Protein AF-A0A959Z144-F1 (afdb_monomer_lite)

Structure (mmCIF, N/CA/C/O backbone):
data_AF-A0A959Z144-F1
#
_entry.id   AF-A0A959Z144-F1
#
loop_
_atom_site.group_PDB
_atom_site.id
_atom_site.type_symbol
_atom_site.label_atom_id
_atom_site.label_alt_id
_atom_site.label_comp_id
_atom_site.label_asym_id
_atom_site.label_entity_id
_atom_site.label_seq_id
_atom_site.pdbx_PDB_ins_code
_atom_site.Cartn_x
_atom_site.Cartn_y
_atom_site.Cartn_z
_atom_site.occupancy
_atom_site.B_iso_or_equiv
_atom_site.auth_seq_id
_atom_site.auth_comp_id
_atom_site.auth_asym_id
_atom_site.auth_atom_id
_atom_site.pdbx_PDB_model_num
ATOM 1 N N . LEU A 1 1 ? 9.682 -0.298 3.494 1.00 86.75 1 LEU A N 1
ATOM 2 C CA . LEU A 1 1 ? 8.257 -0.571 3.813 1.00 86.75 1 LEU A CA 1
ATOM 3 C C . LEU A 1 1 ? 7.831 -1.792 3.021 1.00 86.75 1 LEU A C 1
ATOM 5 O O . LEU A 1 1 ? 8.039 -1.801 1.816 1.00 86.75 1 LEU A O 1
ATOM 9 N N . GLU A 1 2 ? 7.237 -2.784 3.671 1.00 88.69 2 GLU A N 1
ATOM 10 C CA . GLU A 1 2 ? 6.848 -4.045 3.036 1.00 88.69 2 GLU A CA 1
ATOM 11 C C . GLU A 1 2 ? 5.474 -4.510 3.548 1.00 88.69 2 GLU A C 1
ATOM 13 O O . GLU A 1 2 ? 5.243 -4.469 4.761 1.00 88.69 2 GLU A O 1
ATOM 18 N N . PRO A 1 3 ? 4.546 -4.954 2.680 1.00 89.69 3 PRO A N 1
ATOM 19 C CA . PRO A 1 3 ? 3.300 -5.585 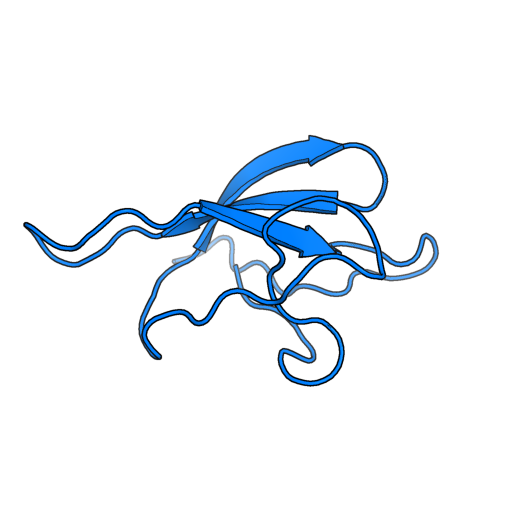3.116 1.00 89.69 3 PRO A CA 1
ATOM 20 C C . PRO A 1 3 ? 3.568 -6.933 3.799 1.00 89.69 3 PRO A C 1
ATOM 22 O O . PRO A 1 3 ? 4.409 -7.702 3.336 1.00 89.69 3 PRO A O 1
ATOM 25 N N . LEU A 1 4 ? 2.835 -7.248 4.873 1.00 92.56 4 LEU A N 1
ATOM 26 C CA . LEU A 1 4 ? 2.970 -8.537 5.571 1.00 92.56 4 LEU A CA 1
ATOM 27 C C . LEU A 1 4 ? 2.340 -9.708 4.797 1.00 92.56 4 LEU A C 1
ATOM 29 O O . LEU A 1 4 ? 2.817 -10.834 4.908 1.00 92.56 4 LEU A O 1
ATOM 33 N N . ASP A 1 5 ? 1.294 -9.442 4.009 1.00 91.38 5 ASP A N 1
ATOM 34 C CA . ASP A 1 5 ? 0.641 -10.408 3.116 1.00 91.38 5 ASP A CA 1
ATOM 35 C C . ASP A 1 5 ? 0.307 -9.746 1.764 1.00 91.38 5 ASP A C 1
ATOM 37 O O . ASP A 1 5 ? -0.813 -9.279 1.555 1.00 91.38 5 ASP A O 1
ATOM 41 N N . PRO A 1 6 ? 1.266 -9.684 0.822 1.00 87.00 6 PRO A N 1
ATOM 42 C CA . PRO A 1 6 ? 1.050 -9.044 -0.477 1.00 87.00 6 PRO A CA 1
ATOM 43 C C . PRO A 1 6 ? -0.031 -9.710 -1.345 1.00 87.00 6 PRO A C 1
ATOM 45 O O . PRO A 1 6 ? -0.542 -9.078 -2.270 1.00 87.00 6 PRO A O 1
ATOM 48 N N . ALA A 1 7 ? -0.355 -10.985 -1.094 1.00 88.69 7 ALA A N 1
ATOM 49 C CA . ALA A 1 7 ? -1.366 -11.719 -1.853 1.00 88.69 7 ALA A CA 1
ATOM 50 C C . ALA A 1 7 ? -2.783 -11.424 -1.335 1.00 88.69 7 ALA A C 1
ATOM 52 O O . ALA A 1 7 ? -3.707 -11.272 -2.138 1.00 88.69 7 ALA A O 1
ATOM 53 N N . GLY A 1 8 ? -2.949 -11.326 -0.012 1.00 90.75 8 GLY A N 1
ATOM 54 C CA . GLY A 1 8 ? -4.208 -10.959 0.639 1.00 90.75 8 GLY A CA 1
ATOM 55 C C . GLY A 1 8 ? -4.489 -9.453 0.667 1.00 90.75 8 GLY A C 1
ATOM 56 O O . GLY A 1 8 ? -5.652 -9.049 0.600 1.00 90.75 8 GLY A O 1
ATOM 57 N N . ASP A 1 9 ? -3.447 -8.621 0.700 1.00 90.56 9 ASP A N 1
ATOM 58 C CA . ASP A 1 9 ? -3.537 -7.158 0.733 1.00 90.56 9 ASP A CA 1
ATOM 59 C C . ASP A 1 9 ? -2.633 -6.506 -0.332 1.00 90.56 9 ASP A C 1
ATOM 61 O O . ASP A 1 9 ? -1.581 -5.931 -0.032 1.00 90.56 9 ASP A O 1
ATOM 65 N N . PRO A 1 10 ? -3.010 -6.618 -1.619 1.00 93.25 10 PRO A N 1
ATOM 66 C CA . PRO A 1 10 ? -2.222 -6.053 -2.701 1.00 93.25 10 PRO A CA 1
ATOM 67 C C . PRO A 1 10 ? -2.297 -4.525 -2.695 1.00 93.25 10 PRO A C 1
ATOM 69 O O . PRO A 1 10 ? -3.291 -3.930 -2.271 1.00 93.25 10 PRO A O 1
ATOM 72 N N . LEU A 1 11 ? -1.294 -3.877 -3.290 1.00 93.88 11 LEU A N 1
ATOM 73 C CA . LEU A 1 11 ? -1.412 -2.465 -3.647 1.00 93.88 11 LEU A CA 1
ATOM 74 C C . LEU A 1 11 ? -2.574 -2.252 -4.616 1.00 93.88 11 LEU A C 1
ATOM 76 O O . LEU A 1 11 ? -2.798 -3.046 -5.529 1.00 93.88 11 LEU A O 1
ATOM 80 N N . ARG A 1 12 ? -3.271 -1.129 -4.460 1.00 95.94 12 ARG A N 1
ATOM 81 C CA . ARG A 1 12 ? -4.458 -0.771 -5.239 1.00 95.94 12 ARG A CA 1
ATOM 82 C C . ARG A 1 12 ? -4.335 0.602 -5.869 1.00 95.94 12 ARG A C 1
ATOM 84 O O . ARG A 1 12 ? -3.669 1.493 -5.348 1.00 95.94 12 ARG A O 1
ATOM 91 N N . ASN A 1 13 ? -5.058 0.821 -6.962 1.00 95.81 13 ASN A N 1
ATOM 92 C CA . ASN A 1 13 ? -5.092 2.131 -7.619 1.00 95.81 13 ASN A CA 1
ATOM 93 C C . ASN A 1 13 ? -5.902 3.199 -6.862 1.00 95.81 13 ASN A C 1
ATOM 95 O O . ASN A 1 13 ? -5.796 4.387 -7.167 1.00 95.81 13 ASN A O 1
ATOM 99 N N . LYS A 1 14 ? -6.707 2.795 -5.873 1.00 96.44 14 LYS A N 1
ATOM 100 C CA . LYS A 1 14 ? -7.525 3.670 -5.023 1.00 96.44 14 LYS A CA 1
ATOM 101 C C . LYS A 1 14 ? -7.592 3.102 -3.598 1.00 96.44 14 LYS A C 1
ATOM 103 O O . LYS A 1 14 ? -7.498 1.886 -3.446 1.00 96.44 14 LYS A O 1
ATOM 108 N N . PRO A 1 15 ? -7.828 3.942 -2.573 1.00 96.19 15 PRO A N 1
ATOM 109 C CA . PRO A 1 15 ? -7.959 3.508 -1.181 1.00 96.19 15 PRO A CA 1
ATOM 110 C C . PRO A 1 15 ? -9.350 2.909 -0.906 1.00 96.19 15 PRO A C 1
ATOM 112 O O . PRO A 1 15 ? -10.150 3.475 -0.163 1.00 96.19 15 PRO A O 1
ATOM 115 N N . LEU A 1 16 ? -9.677 1.810 -1.587 1.00 94.94 16 LEU A N 1
ATOM 116 C CA . LEU A 1 16 ? -10.954 1.100 -1.490 1.00 94.94 16 LEU A CA 1
ATOM 117 C C . LEU A 1 16 ? -10.703 -0.408 -1.555 1.00 94.94 16 LEU A C 1
ATOM 119 O O . LEU A 1 16 ? -9.910 -0.862 -2.376 1.00 94.94 16 L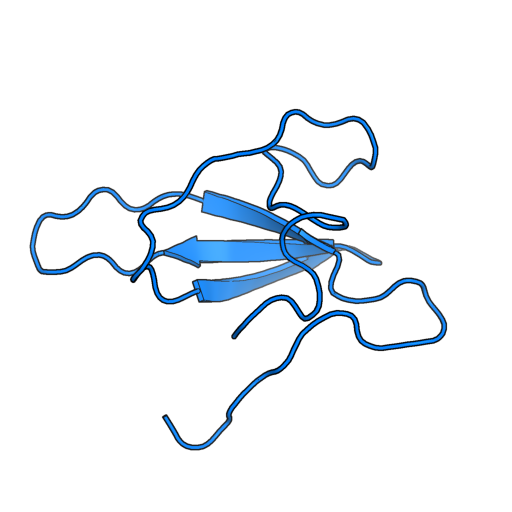EU A O 1
ATOM 123 N N . ASP A 1 17 ? -11.449 -1.191 -0.776 1.00 91.44 17 ASP A N 1
ATOM 124 C CA . ASP A 1 17 ? -11.263 -2.650 -0.687 1.00 91.44 17 ASP A CA 1
ATOM 125 C C . ASP A 1 17 ? -11.457 -3.382 -2.027 1.00 91.44 17 ASP A C 1
ATOM 127 O O . ASP A 1 17 ? -10.842 -4.411 -2.284 1.00 91.44 17 ASP A O 1
ATOM 131 N N . HIS A 1 18 ? -12.304 -2.842 -2.904 1.00 92.69 18 HIS A N 1
ATOM 132 C CA . HIS A 1 18 ? -12.642 -3.419 -4.210 1.00 92.69 18 HIS A CA 1
ATOM 133 C C . HIS A 1 18 ? -11.894 -2.753 -5.378 1.00 92.69 18 HIS A C 1
ATOM 135 O O . HIS A 1 18 ? -12.213 -3.003 -6.541 1.00 92.69 18 HIS A O 1
ATOM 141 N N . ALA A 1 19 ? -10.932 -1.868 -5.102 1.00 95.50 19 ALA A N 1
ATOM 142 C CA . ALA A 1 19 ? -10.137 -1.234 -6.147 1.00 95.50 19 ALA A CA 1
ATOM 143 C C . ALA A 1 19 ? -9.217 -2.246 -6.842 1.00 95.50 19 ALA A C 1
ATOM 145 O O . ALA A 1 19 ? -8.755 -3.208 -6.227 1.00 95.50 19 ALA A O 1
ATOM 146 N N . ALA A 1 20 ? -8.938 -2.011 -8.125 1.00 95.94 20 ALA A N 1
ATOM 147 C CA . ALA A 1 20 ? -8.096 -2.902 -8.914 1.00 95.94 20 ALA A CA 1
ATOM 148 C C . ALA A 1 20 ? -6.668 -2.959 -8.335 1.00 95.94 20 ALA A C 1
ATOM 150 O O . ALA A 1 20 ? -6.128 -1.902 -7.973 1.00 95.94 20 ALA A O 1
ATOM 151 N N . PRO A 1 21 ? -6.062 -4.159 -8.254 1.00 95.00 21 PRO A N 1
ATOM 152 C CA . PRO A 1 21 ? -4.690 -4.299 -7.802 1.00 95.00 21 PRO A CA 1
ATOM 153 C C . PRO A 1 21 ? -3.718 -3.702 -8.825 1.00 95.00 21 PRO A C 1
ATOM 155 O O . PRO A 1 21 ? -3.997 -3.672 -10.026 1.00 95.00 21 PRO A O 1
ATOM 158 N N . ILE A 1 22 ? -2.568 -3.242 -8.343 1.00 91.81 22 ILE A N 1
ATOM 159 C CA . ILE A 1 22 ? -1.443 -2.796 -9.164 1.00 91.81 22 ILE A CA 1
ATOM 160 C C . ILE A 1 22 ? -0.308 -3.801 -8.999 1.00 91.81 22 ILE A C 1
ATOM 162 O O . ILE A 1 22 ? 0.031 -4.193 -7.884 1.00 91.81 22 ILE A O 1
ATOM 166 N N . THR A 1 23 ? 0.294 -4.200 -10.115 1.00 86.38 23 THR A N 1
ATOM 167 C CA . THR A 1 23 ? 1.503 -5.021 -10.111 1.00 86.38 23 THR A CA 1
ATOM 168 C C . THR A 1 23 ? 2.729 -4.129 -10.011 1.00 86.38 23 THR A C 1
ATOM 170 O O . THR A 1 23 ? 2.864 -3.165 -10.763 1.00 86.38 23 THR A O 1
ATOM 173 N N . LEU A 1 24 ? 3.627 -4.478 -9.098 1.00 79.69 24 LEU A N 1
ATOM 174 C CA . LEU A 1 24 ? 4.923 -3.836 -8.960 1.00 79.69 24 LEU A CA 1
ATOM 175 C C . LEU A 1 24 ? 6.042 -4.762 -9.440 1.00 79.69 24 LEU A C 1
ATOM 177 O O . LEU A 1 24 ? 5.884 -5.986 -9.393 1.00 79.69 24 LEU A O 1
ATOM 181 N N . PRO A 1 25 ? 7.186 -4.200 -9.860 1.00 76.62 25 PRO A N 1
ATOM 182 C CA . PRO A 1 25 ? 8.425 -4.959 -9.956 1.00 76.62 25 PRO A CA 1
ATOM 183 C C . PRO A 1 25 ? 8.747 -5.638 -8.617 1.00 76.62 25 PRO A C 1
ATOM 185 O O . PRO A 1 25 ? 8.530 -5.050 -7.559 1.00 76.62 25 PRO A O 1
ATOM 188 N N . ALA A 1 26 ? 9.290 -6.857 -8.662 1.00 74.62 26 ALA A N 1
ATOM 189 C CA . ALA A 1 26 ? 9.574 -7.654 -7.463 1.00 74.62 26 ALA A CA 1
ATOM 190 C C . ALA A 1 26 ? 10.551 -6.975 -6.482 1.00 74.62 26 ALA A C 1
ATOM 192 O O . ALA A 1 26 ? 10.496 -7.236 -5.286 1.00 74.62 26 ALA A O 1
ATOM 193 N N . GLU A 1 27 ? 11.415 -6.093 -6.985 1.00 78.25 27 GLU A N 1
ATOM 194 C CA . GLU A 1 27 ? 12.454 -5.393 -6.217 1.00 78.25 27 GLU A CA 1
ATOM 195 C C . GLU A 1 27 ? 12.098 -3.920 -5.947 1.00 78.25 27 GLU A C 1
ATOM 197 O O . GLU A 1 27 ? 12.957 -3.121 -5.585 1.00 78.25 27 GLU A O 1
ATOM 202 N N . ALA A 1 28 ? 10.839 -3.524 -6.157 1.00 82.19 28 ALA A N 1
ATOM 203 C CA . ALA A 1 28 ? 10.425 -2.142 -5.959 1.00 82.19 28 ALA A CA 1
ATOM 204 C C . ALA A 1 28 ? 10.416 -1.769 -4.469 1.00 82.19 28 ALA A C 1
ATOM 206 O O . ALA A 1 28 ? 9.647 -2.323 -3.679 1.00 82.19 28 ALA A O 1
ATOM 207 N N . LEU A 1 29 ? 11.220 -0.771 -4.100 1.00 86.12 29 LEU A N 1
ATOM 208 C CA . LEU A 1 29 ? 11.184 -0.179 -2.767 1.00 86.12 29 LEU A CA 1
ATOM 209 C C . LEU A 1 29 ? 9.988 0.765 -2.646 1.00 86.12 29 LEU A C 1
ATOM 211 O O . LEU A 1 29 ? 9.746 1.597 -3.520 1.00 86.12 29 LEU A O 1
ATOM 215 N N . LEU A 1 30 ? 9.229 0.622 -1.558 1.00 89.12 30 LEU A N 1
ATOM 216 C CA . LEU A 1 30 ? 8.044 1.432 -1.288 1.00 89.12 30 LEU A CA 1
ATOM 217 C C . LEU A 1 30 ? 8.357 2.574 -0.331 1.00 89.12 30 LEU A C 1
ATOM 219 O O . LEU A 1 30 ? 8.794 2.351 0.802 1.00 89.12 30 LEU A O 1
ATOM 223 N N . HIS A 1 31 ? 8.009 3.782 -0.758 1.00 90.25 31 HIS A N 1
ATOM 224 C CA . HIS A 1 31 ? 8.151 5.001 0.024 1.00 90.25 31 HIS A CA 1
ATOM 225 C C . HIS A 1 31 ? 6.761 5.526 0.386 1.00 90.25 31 HIS A C 1
ATOM 227 O O . HIS A 1 31 ? 5.967 5.826 -0.509 1.00 90.25 31 HIS A O 1
ATOM 233 N N . PRO A 1 32 ? 6.417 5.615 1.680 1.00 92.88 32 PRO A N 1
ATOM 234 C CA . PRO A 1 32 ? 5.134 6.157 2.098 1.00 92.88 32 PRO A CA 1
ATOM 235 C C . PRO A 1 32 ? 5.081 7.666 1.847 1.00 92.88 32 PRO A C 1
ATOM 237 O O . PRO A 1 32 ? 5.966 8.403 2.273 1.00 92.88 32 PRO A O 1
ATOM 240 N N . THR A 1 33 ? 4.016 8.141 1.200 1.00 93.94 33 THR A N 1
ATOM 241 C CA . THR A 1 33 ? 3.853 9.570 0.883 1.00 93.94 33 THR A CA 1
ATOM 242 C C . THR A 1 33 ? 2.683 10.224 1.604 1.00 93.94 33 THR A C 1
ATOM 244 O O . THR A 1 33 ? 2.719 11.418 1.886 1.00 93.94 33 THR A O 1
ATOM 247 N N . VAL A 1 34 ? 1.596 9.487 1.860 1.00 95.62 34 VAL A N 1
ATOM 248 C CA . VAL A 1 34 ? 0.397 10.041 2.508 1.00 95.62 34 VAL A CA 1
ATOM 249 C C . VAL A 1 34 ? -0.387 8.957 3.235 1.00 95.62 34 VAL A C 1
ATOM 251 O O . VAL A 1 34 ? -0.436 7.822 2.775 1.00 95.62 34 VAL A O 1
ATOM 254 N N . VAL A 1 35 ? -1.076 9.315 4.318 1.00 96.00 35 VAL A N 1
ATOM 255 C CA . VAL A 1 35 ? -2.009 8.421 5.023 1.00 96.00 35 VAL A CA 1
ATOM 256 C C . VAL A 1 35 ? -3.427 8.990 4.962 1.00 96.00 35 VAL A C 1
ATOM 258 O O . VAL A 1 35 ? -3.634 10.192 5.129 1.00 96.00 35 VAL A O 1
ATOM 261 N N . ARG A 1 36 ? -4.413 8.126 4.701 1.00 95.75 36 ARG A N 1
ATOM 262 C CA . ARG A 1 36 ? -5.852 8.425 4.709 1.00 95.75 36 ARG A CA 1
ATOM 263 C C . ARG A 1 36 ? -6.621 7.285 5.366 1.00 95.75 36 ARG A C 1
ATOM 265 O O . ARG A 1 36 ? -6.937 6.282 4.727 1.00 95.75 36 ARG A O 1
ATOM 272 N N . GLY A 1 37 ? -6.938 7.452 6.648 1.00 96.00 37 GLY A N 1
ATOM 273 C CA . GLY A 1 37 ? -7.568 6.397 7.438 1.00 96.00 37 GLY A CA 1
ATOM 274 C C . GLY A 1 37 ? -6.699 5.139 7.436 1.00 96.00 37 GLY A C 1
ATOM 275 O O . GLY A 1 37 ? -5.511 5.209 7.731 1.00 96.00 37 GLY A O 1
ATOM 276 N N . GLN A 1 38 ? -7.283 4.013 7.037 1.00 96.94 38 GLN A N 1
ATOM 277 C CA . GLN A 1 38 ? -6.615 2.706 6.960 1.00 96.94 38 GLN A CA 1
ATOM 278 C C . GLN A 1 38 ? -5.669 2.544 5.759 1.00 96.94 38 GLN A C 1
ATOM 280 O O . GLN A 1 38 ? -4.989 1.527 5.633 1.00 96.94 38 GLN A O 1
ATOM 285 N N . TRP A 1 39 ? -5.609 3.540 4.874 1.00 97.31 39 TRP A N 1
ATOM 286 C CA . TRP A 1 39 ? -4.855 3.471 3.629 1.00 97.31 39 TRP A CA 1
ATOM 287 C C . TRP A 1 39 ? -3.632 4.374 3.654 1.00 97.31 39 TRP A C 1
ATOM 289 O O . TRP A 1 39 ? -3.675 5.502 4.144 1.00 97.31 39 TRP A O 1
ATOM 299 N N . MET A 1 40 ? -2.546 3.882 3.078 1.00 96.75 40 MET A N 1
ATOM 300 C CA . MET A 1 40 ? -1.288 4.585 2.905 1.00 96.75 40 MET A CA 1
ATOM 301 C C . MET A 1 40 ? -0.972 4.637 1.416 1.00 96.75 40 MET A C 1
ATOM 303 O O . MET A 1 40 ? -0.934 3.607 0.746 1.00 96.75 40 MET A O 1
ATOM 307 N N . ARG A 1 41 ? -0.772 5.840 0.883 1.00 96.00 41 ARG A N 1
ATOM 308 C CA . ARG A 1 41 ? -0.239 6.013 -0.463 1.00 96.00 41 ARG A CA 1
ATOM 309 C C . ARG A 1 41 ? 1.259 5.776 -0.420 1.00 96.00 41 ARG A C 1
ATOM 311 O O . ARG A 1 41 ? 1.938 6.299 0.466 1.00 96.00 41 ARG A O 1
ATOM 318 N N . VAL A 1 42 ? 1.737 5.012 -1.387 1.00 93.44 42 VAL A N 1
ATOM 319 C CA . VAL A 1 42 ? 3.145 4.683 -1.567 1.00 93.44 42 VAL A CA 1
ATOM 320 C C . VAL A 1 42 ? 3.566 4.979 -3.000 1.00 93.44 42 VAL A C 1
ATOM 322 O O . VAL A 1 42 ? 2.768 4.836 -3.932 1.00 93.44 42 VAL A O 1
ATOM 325 N N . THR A 1 43 ? 4.816 5.382 -3.165 1.00 92.06 43 THR A N 1
ATOM 326 C CA . THR A 1 43 ? 5.503 5.503 -4.454 1.00 92.06 43 THR A CA 1
ATOM 327 C C . THR A 1 43 ? 6.643 4.500 -4.513 1.00 92.06 43 THR A C 1
ATOM 329 O O . THR A 1 43 ? 7.233 4.178 -3.480 1.00 92.06 43 THR A O 1
ATOM 332 N N . THR A 1 44 ? 6.979 4.028 -5.709 1.00 88.31 44 THR A N 1
ATOM 333 C CA . THR A 1 44 ? 8.193 3.237 -5.926 1.00 88.31 44 THR A CA 1
ATOM 334 C C . THR A 1 44 ? 9.368 4.120 -6.321 1.00 88.31 44 THR A C 1
ATOM 336 O O . THR A 1 44 ? 9.229 4.923 -7.247 1.00 88.31 44 THR A O 1
ATOM 339 N N . GLU A 1 45 ? 10.537 3.914 -5.718 1.00 75.12 45 GLU A N 1
ATOM 340 C CA . GLU A 1 45 ? 11.802 4.338 -6.329 1.00 75.12 45 GLU A CA 1
ATOM 341 C C . GLU A 1 45 ? 12.312 3.193 -7.210 1.00 75.12 45 GLU A C 1
ATOM 343 O O . GLU A 1 45 ? 12.613 2.099 -6.734 1.00 75.12 45 GLU A O 1
ATOM 348 N N . GLY A 1 46 ? 12.322 3.411 -8.526 1.00 62.94 46 GLY A N 1
ATOM 349 C CA . GLY A 1 46 ? 13.002 2.513 -9.457 1.00 62.94 46 GLY A CA 1
ATOM 350 C C . GLY A 1 46 ? 14.495 2.858 -9.553 1.00 62.94 46 GLY A C 1
ATOM 351 O O . GLY A 1 46 ? 14.869 3.989 -9.236 1.00 62.94 46 GLY A O 1
ATOM 352 N N . PRO A 1 47 ? 15.353 1.939 -10.038 1.00 59.00 47 PRO A N 1
ATOM 353 C CA . PRO A 1 47 ? 16.715 2.293 -10.450 1.00 59.00 47 PRO A CA 1
ATOM 354 C C . PRO A 1 47 ? 16.677 3.433 -11.482 1.00 59.00 47 PRO A C 1
ATOM 356 O O . PRO A 1 47 ? 15.659 3.597 -12.153 1.00 59.00 47 PRO A O 1
ATOM 359 N N . GLU A 1 48 ? 17.751 4.225 -11.607 1.00 57.22 48 GLU A N 1
ATOM 360 C CA . GLU A 1 48 ? 17.786 5.425 -12.464 1.00 57.22 48 GLU A CA 1
ATOM 361 C C . GLU A 1 48 ? 17.100 5.200 -13.829 1.00 57.22 48 GLU A C 1
ATOM 363 O O . GLU A 1 48 ? 17.526 4.373 -14.636 1.00 57.22 48 GLU A O 1
ATOM 368 N N . GLY A 1 49 ? 16.000 5.925 -14.070 1.00 58.50 49 GLY A N 1
ATOM 369 C CA . GLY A 1 49 ? 15.179 5.812 -15.285 1.00 58.50 49 GLY A CA 1
ATOM 370 C C . GLY A 1 49 ? 13.971 4.863 -15.205 1.00 58.50 49 GLY A C 1
ATOM 371 O O . GLY A 1 49 ? 13.216 4.768 -16.173 1.00 58.50 49 GLY A O 1
ATOM 372 N N . GLY A 1 50 ? 13.749 4.182 -14.079 1.00 64.62 50 GLY A N 1
ATOM 373 C CA . GLY A 1 50 ? 12.576 3.342 -13.831 1.00 64.62 50 GLY A CA 1
ATOM 374 C C . GLY A 1 50 ? 11.282 4.150 -13.683 1.00 64.62 50 GLY A C 1
ATOM 375 O O . GLY A 1 50 ? 11.284 5.276 -13.186 1.00 64.62 50 GLY A O 1
AT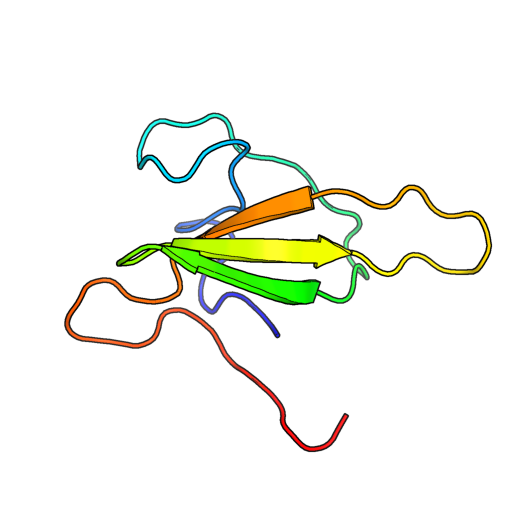OM 376 N N . GLN A 1 51 ? 10.151 3.578 -14.111 1.00 69.50 51 GLN A N 1
ATOM 377 C CA . GLN A 1 51 ? 8.848 4.216 -13.913 1.00 69.50 51 GLN A CA 1
ATOM 378 C C . GLN A 1 51 ? 8.509 4.290 -12.421 1.00 69.50 51 GLN A C 1
ATOM 380 O O . GLN A 1 51 ? 8.448 3.267 -11.740 1.00 69.50 51 GLN A O 1
ATOM 385 N N . VAL A 1 52 ? 8.228 5.502 -11.938 1.00 82.31 52 VAL A N 1
ATOM 386 C CA . VAL A 1 52 ? 7.602 5.708 -10.631 1.00 82.31 52 VAL A CA 1
ATOM 387 C C . VAL A 1 52 ? 6.153 5.248 -10.733 1.00 82.31 52 VAL A C 1
ATOM 389 O O . VAL A 1 52 ? 5.355 5.823 -11.474 1.00 82.31 52 VAL A O 1
ATOM 392 N N . VAL A 1 53 ? 5.821 4.195 -9.995 1.00 87.31 53 VAL A N 1
ATOM 393 C CA . VAL A 1 53 ? 4.455 3.715 -9.825 1.00 87.31 53 VAL A CA 1
ATOM 394 C C . VAL A 1 53 ? 3.947 4.200 -8.477 1.00 87.31 53 VAL A C 1
ATOM 396 O O . VAL A 1 53 ? 4.660 4.177 -7.475 1.00 87.31 53 VAL A O 1
ATOM 399 N N . GLU A 1 54 ? 2.692 4.631 -8.452 1.00 91.25 54 GLU A N 1
ATOM 400 C CA . GLU A 1 54 ? 2.014 5.031 -7.227 1.00 91.25 54 GLU A CA 1
ATOM 401 C C . GLU A 1 54 ? 0.827 4.118 -6.955 1.00 91.25 54 GLU A C 1
ATOM 403 O O . GLU A 1 54 ? 0.091 3.736 -7.868 1.00 91.25 54 GLU A O 1
ATOM 408 N N . GLY A 1 55 ? 0.599 3.814 -5.683 1.00 94.25 55 GLY A N 1
ATOM 409 C CA . GLY A 1 55 ? -0.520 2.986 -5.267 1.00 94.25 55 GLY A CA 1
ATOM 410 C C . GLY A 1 55 ? -0.923 3.227 -3.824 1.00 94.25 55 GLY A C 1
ATOM 411 O O . GLY A 1 55 ? -0.330 4.029 -3.104 1.00 94.25 55 GLY A O 1
ATOM 412 N N . TRP A 1 56 ? -1.970 2.526 -3.416 1.00 96.62 56 TRP A N 1
ATOM 413 C CA . TRP A 1 56 ? -2.520 2.541 -2.072 1.00 96.62 56 TRP A CA 1
ATOM 414 C C . TRP A 1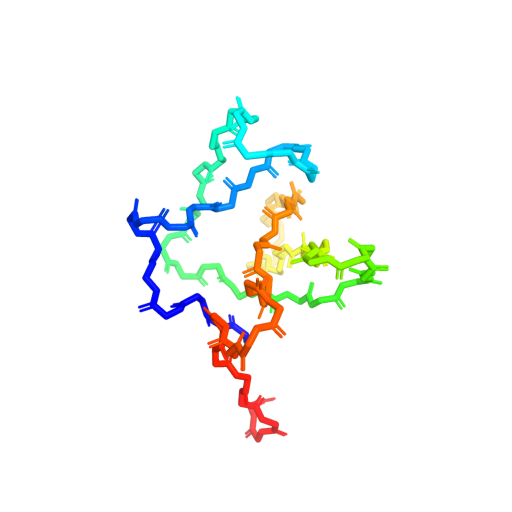 56 ? -2.393 1.156 -1.458 1.00 96.62 56 TRP A C 1
ATOM 416 O O . TRP A 1 56 ? -2.867 0.178 -2.026 1.00 96.62 56 TRP A O 1
ATOM 426 N N . LEU A 1 57 ? -1.774 1.097 -0.291 1.00 94.88 57 LEU A N 1
ATOM 427 C CA . LEU A 1 57 ? -1.616 -0.087 0.540 1.00 94.88 57 LEU A CA 1
ATOM 428 C C . LEU A 1 57 ? -2.486 0.079 1.785 1.00 94.88 57 LEU A C 1
ATOM 430 O O . LEU A 1 57 ? -2.588 1.194 2.314 1.00 94.88 57 LEU A O 1
ATOM 434 N N . ARG A 1 58 ? -3.110 -0.992 2.277 1.00 96.06 58 ARG A N 1
ATOM 435 C CA . ARG A 1 58 ? -3.767 -0.937 3.580 1.00 96.06 58 ARG A CA 1
ATOM 436 C C . ARG A 1 58 ? -2.693 -1.118 4.647 1.00 96.06 58 ARG A C 1
ATOM 438 O O . ARG A 1 58 ? -2.021 -2.132 4.717 1.00 96.06 58 ARG A O 1
ATOM 445 N N . TRP A 1 59 ? -2.478 -0.103 5.477 1.00 95.81 59 TRP A N 1
ATOM 446 C CA . TRP A 1 59 ? -1.422 -0.173 6.496 1.00 95.81 59 TRP A CA 1
ATOM 447 C C . TRP A 1 59 ? -1.940 -0.693 7.842 1.00 95.81 59 TRP A C 1
ATOM 449 O O . TRP A 1 59 ? -1.153 -1.114 8.689 1.00 95.81 59 TRP A O 1
ATOM 459 N N . THR A 1 60 ? -3.263 -0.691 8.032 1.00 95.81 60 THR A N 1
ATOM 460 C CA . THR A 1 60 ? -3.936 -1.205 9.226 1.00 95.81 60 THR A CA 1
ATOM 461 C C . THR A 1 60 ? -5.372 -1.637 8.924 1.00 95.81 60 THR A C 1
ATOM 463 O O . THR A 1 60 ? -6.056 -1.031 8.098 1.00 95.81 60 THR A O 1
ATOM 466 N N . ASP A 1 61 ? -5.858 -2.655 9.628 1.00 94.12 61 ASP A N 1
ATOM 467 C CA . ASP A 1 61 ? -7.279 -3.029 9.677 1.00 94.12 61 ASP A CA 1
ATOM 468 C C . ASP A 1 61 ? -8.052 -2.302 10.799 1.00 94.12 61 ASP A C 1
ATOM 470 O O . ASP A 1 61 ? -9.264 -2.467 10.927 1.00 94.12 61 ASP A O 1
ATOM 474 N N . GLY A 1 62 ? -7.380 -1.439 11.569 1.00 93.56 62 GLY A N 1
ATOM 475 C CA . GLY A 1 62 ? -7.919 -0.752 12.745 1.00 93.56 62 GLY A CA 1
ATOM 476 C C . GLY A 1 62 ? -7.520 -1.392 14.078 1.00 93.56 62 GLY A C 1
ATOM 477 O O . GLY A 1 62 ? -7.576 -0.714 15.100 1.00 93.56 62 GLY A O 1
ATOM 478 N N . GLU A 1 63 ? -7.065 -2.644 14.074 1.00 94.75 63 GLU A N 1
ATOM 479 C CA . GLU A 1 63 ? -6.575 -3.349 15.264 1.00 94.75 63 GLU A CA 1
ATOM 480 C C . GLU A 1 63 ? -5.068 -3.611 15.194 1.00 94.75 63 GLU A C 1
ATOM 482 O O . GLU A 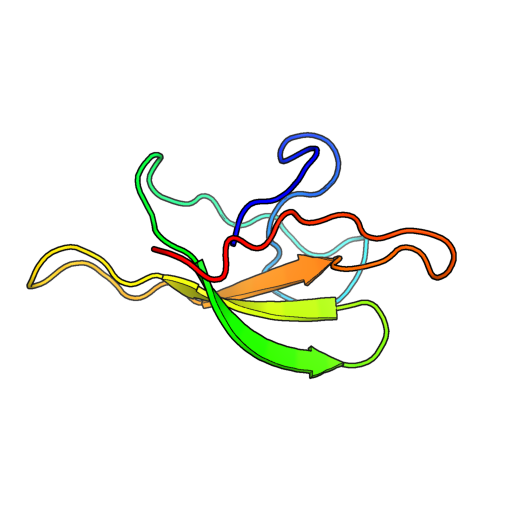1 63 ? -4.379 -3.624 16.216 1.00 94.75 63 GLU A O 1
ATOM 487 N N . ARG A 1 64 ? -4.548 -3.847 13.987 1.00 94.50 64 ARG A N 1
ATOM 488 C CA . ARG A 1 64 ? -3.190 -4.336 13.750 1.00 94.50 64 ARG A CA 1
ATOM 489 C C . ARG A 1 64 ? -2.524 -3.573 12.620 1.00 94.50 64 ARG A C 1
ATOM 491 O O . ARG A 1 64 ? -3.180 -3.010 11.744 1.00 94.50 64 ARG A O 1
ATOM 498 N N . LEU A 1 65 ? -1.196 -3.575 12.635 1.00 95.00 65 LEU A N 1
ATOM 499 C CA . LEU A 1 65 ? -0.396 -3.146 11.494 1.00 95.00 65 LEU A CA 1
ATOM 500 C C . LEU A 1 65 ? -0.342 -4.277 10.465 1.00 95.00 65 LEU A C 1
ATOM 502 O O . LEU A 1 65 ? -0.099 -5.427 10.823 1.00 95.00 65 LEU A O 1
ATOM 506 N N . LEU A 1 66 ? -0.545 -3.931 9.195 1.00 95.44 66 LEU A N 1
ATOM 507 C CA . LEU A 1 66 ? -0.496 -4.861 8.057 1.00 95.44 66 LEU A CA 1
ATOM 508 C C . LEU A 1 66 ? 0.801 -4.731 7.248 1.00 95.44 66 LEU A C 1
ATOM 510 O O . LEU A 1 66 ? 0.986 -5.371 6.215 1.00 95.44 66 LEU A O 1
ATOM 514 N N . VAL A 1 67 ? 1.716 -3.894 7.730 1.00 93.50 67 VAL A N 1
ATOM 515 C CA . VAL A 1 67 ? 2.976 -3.567 7.069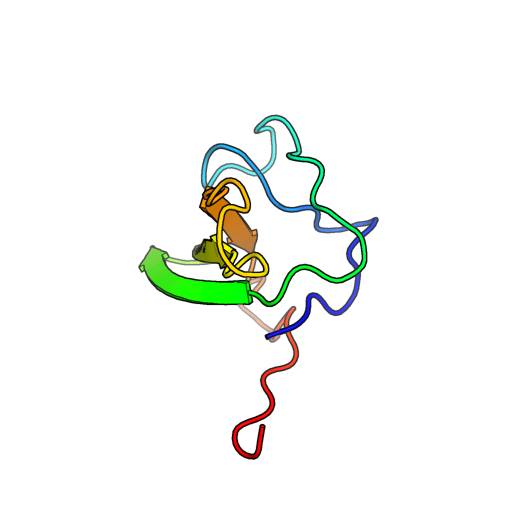 1.00 93.50 67 VAL A CA 1
ATOM 516 C C . VAL A 1 67 ? 4.134 -3.680 8.043 1.00 93.50 67 VAL A C 1
ATOM 518 O O . VAL A 1 67 ? 3.997 -3.387 9.233 1.00 93.50 67 VAL A O 1
ATOM 521 N N . ARG A 1 68 ? 5.296 -4.057 7.517 1.00 91.25 68 ARG A N 1
ATOM 522 C CA . ARG A 1 68 ? 6.587 -3.930 8.182 1.00 91.25 68 ARG A CA 1
ATOM 523 C C . ARG A 1 68 ? 7.289 -2.676 7.677 1.00 91.25 68 ARG A C 1
ATOM 525 O O . ARG A 1 68 ? 7.338 -2.404 6.476 1.00 91.25 68 ARG A O 1
ATOM 532 N N . TYR A 1 69 ? 7.845 -1.905 8.600 1.00 82.31 69 TYR A N 1
ATOM 533 C CA . TYR A 1 69 ? 8.639 -0.729 8.282 1.00 82.31 69 TYR A CA 1
ATOM 534 C C . TYR A 1 69 ? 9.998 -0.843 8.963 1.00 82.31 69 TYR A C 1
ATOM 536 O O . TYR A 1 69 ? 10.066 -0.850 10.190 1.00 82.31 69 TYR A O 1
ATOM 544 N N . ASP A 1 70 ? 11.059 -0.932 8.165 1.00 79.88 70 ASP A N 1
ATOM 545 C CA . ASP A 1 70 ? 12.429 -0.891 8.661 1.00 79.88 70 ASP A CA 1
ATOM 546 C C . ASP A 1 70 ? 12.931 0.555 8.662 1.00 79.88 70 ASP A C 1
ATOM 548 O O . ASP A 1 70 ? 12.986 1.215 7.628 1.00 79.88 70 ASP A O 1
ATOM 552 N N . LEU A 1 71 ? 13.264 1.053 9.856 1.00 65.94 71 LEU A N 1
ATOM 553 C CA . LEU A 1 71 ? 13.788 2.407 10.094 1.00 65.94 71 LEU A CA 1
ATOM 554 C C . LEU A 1 71 ? 15.300 2.528 9.826 1.00 65.94 71 LEU A C 1
ATOM 556 O O . LEU A 1 71 ? 15.847 3.618 9.956 1.00 65.94 71 LEU A O 1
ATOM 560 N N . LEU A 1 72 ? 15.976 1.414 9.532 1.00 61.44 72 LEU A N 1
ATOM 561 C CA . LEU A 1 72 ? 17.441 1.304 9.481 1.00 61.44 72 LEU A CA 1
ATOM 562 C C . LEU A 1 72 ? 17.983 0.962 8.081 1.00 61.44 72 LEU A C 1
ATOM 564 O O . LEU A 1 72 ? 19.129 0.532 7.971 1.00 61.44 72 LEU A O 1
ATOM 568 N N . SER A 1 73 ? 17.166 1.102 7.035 1.00 51.44 73 SER A N 1
ATOM 569 C CA . SER A 1 73 ? 17.567 0.913 5.632 1.00 51.44 73 SER A CA 1
ATOM 570 C C . SER A 1 73 ? 17.790 2.242 4.930 1.00 51.44 73 SER A C 1
ATOM 572 O O . SER A 1 73 ? 17.014 3.182 5.213 1.00 51.44 73 SER A O 1
#

Sequence (73 aa):
LEPLDPAGDPLRNKPLDHAAPITLPAEALLHPTVVRGQWMRVTTEGPEGGQVVEGWLRWTDGERLLVRYDLLS

pLDDT: mean 87.44, std 11.38, range [51.44, 97.31]

Secondary structure (DSSP, 8-state):
-EES-TTTS--BSSSSTTSPB----TTPEEEEEEEETTEEEEEEE-STT----EEEEE-B-SSSB-EE--TT-

Foldseek 3Di:
DFFPDCPCWAWFADPDPPGDHDDDDPPWDWDFDDDDVQKTKTWTDDPVPDDIDITITRQDPVPDGRDDDDPPD

Radius of gyration: 11.79 Å; chains: 1; bounding box: 30×22×30 Å